Protein AF-A0AB73UZH6-F1 (afdb_monomer_lite)

Sequence (78 aa):
MSNIDKRATELLIENGVLVADTLKQTVSGYK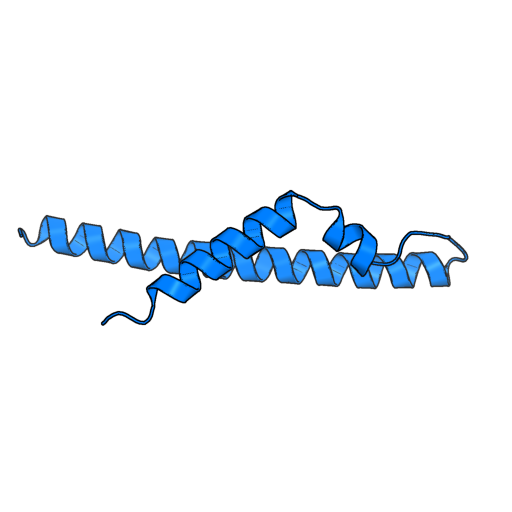SCLRTGHERILDLGGDCDSPEVMIAGNTDIQQAEKLLAAAAGKGEAS

Organism: Escherichia coli (NCBI:txid562)

Structure (mmCIF, N/CA/C/O backbone):
data_AF-A0AB73UZH6-F1
#
_entry.id   AF-A0AB73UZH6-F1
#
loop_
_atom_site.group_PDB
_atom_site.id
_atom_site.type_symbol
_atom_site.label_atom_id
_atom_site.label_alt_id
_atom_site.label_comp_id
_atom_site.label_asym_id
_atom_site.label_entity_id
_atom_site.label_seq_id
_atom_site.pdbx_PDB_ins_code
_atom_site.Cartn_x
_atom_site.Cartn_y
_atom_site.Cartn_z
_atom_site.occupancy
_atom_site.B_iso_or_equiv
_atom_site.auth_seq_id
_atom_site.auth_comp_id
_atom_site.auth_asym_id
_atom_site.auth_atom_id
_atom_site.pdbx_PDB_model_num
ATOM 1 N N . MET A 1 1 ? -24.199 -2.649 32.747 1.00 66.94 1 MET A N 1
ATOM 2 C CA . MET A 1 1 ? -22.759 -2.589 32.417 1.00 66.94 1 MET A CA 1
ATOM 3 C C . MET A 1 1 ? -22.073 -1.701 33.443 1.00 66.94 1 MET A C 1
ATOM 5 O O . MET A 1 1 ? -22.676 -0.689 33.792 1.00 66.94 1 MET A O 1
ATOM 9 N N . SER A 1 2 ? -20.895 -2.057 33.962 1.00 85.50 2 SER A N 1
ATOM 10 C CA . SER A 1 2 ? -20.167 -1.178 34.889 1.00 85.50 2 SER A CA 1
ATOM 11 C C . SER A 1 2 ? -19.517 -0.002 34.143 1.00 85.50 2 SER A C 1
ATOM 13 O O . SER A 1 2 ? -19.336 -0.046 32.925 1.00 85.50 2 SER A O 1
ATOM 15 N N . ASN A 1 3 ? -19.129 1.052 34.867 1.00 86.06 3 ASN A N 1
ATOM 16 C CA . ASN A 1 3 ? -18.396 2.182 34.279 1.00 86.06 3 ASN A CA 1
ATOM 17 C C . ASN A 1 3 ? -17.042 1.759 33.676 1.00 86.06 3 ASN A C 1
ATOM 19 O O . ASN A 1 3 ? -16.581 2.372 32.716 1.00 86.06 3 ASN A O 1
ATOM 23 N N . ILE A 1 4 ? -16.430 0.695 34.208 1.00 89.38 4 ILE A N 1
ATOM 24 C CA . ILE A 1 4 ? -15.168 0.137 33.708 1.00 89.38 4 ILE A CA 1
ATOM 25 C C . ILE A 1 4 ? -15.387 -0.526 32.343 1.00 89.38 4 ILE A C 1
ATOM 27 O O . ILE A 1 4 ? -14.638 -0.262 31.405 1.00 89.38 4 ILE A O 1
ATOM 31 N N . ASP A 1 5 ? -16.461 -1.306 32.200 1.00 90.50 5 ASP A N 1
ATOM 32 C CA . ASP A 1 5 ? -16.800 -1.984 30.941 1.00 90.50 5 ASP A CA 1
ATOM 33 C C . ASP A 1 5 ? -17.104 -0.980 29.818 1.00 90.50 5 ASP A C 1
ATOM 35 O O . ASP A 1 5 ? -16.710 -1.170 28.664 1.00 90.50 5 ASP A O 1
ATOM 39 N N . LYS A 1 6 ? -17.771 0.132 30.161 1.00 89.69 6 LYS A N 1
ATOM 40 C CA . LYS A 1 6 ? -18.051 1.217 29.213 1.00 89.69 6 LYS A CA 1
ATOM 41 C C . LYS A 1 6 ? -16.757 1.871 28.718 1.00 89.69 6 LYS A C 1
ATOM 43 O O . LYS A 1 6 ? -16.572 2.009 27.511 1.00 89.69 6 LYS A O 1
ATOM 48 N N . ARG A 1 7 ? -15.832 2.199 29.628 1.00 93.25 7 ARG A N 1
ATOM 49 C CA . ARG A 1 7 ? -14.552 2.830 29.271 1.00 93.25 7 ARG A CA 1
ATOM 50 C C . ARG A 1 7 ? -13.651 1.912 28.440 1.00 93.25 7 ARG A C 1
ATOM 52 O O . ARG A 1 7 ? -12.996 2.380 27.514 1.00 93.25 7 ARG A O 1
ATOM 59 N N . ALA A 1 8 ? -13.625 0.615 28.745 1.00 92.94 8 ALA A N 1
ATOM 60 C CA . ALA A 1 8 ? -12.882 -0.364 27.952 1.00 92.94 8 ALA A CA 1
ATOM 61 C C . ALA A 1 8 ? -13.417 -0.452 26.512 1.00 92.94 8 ALA A C 1
ATOM 63 O O . ALA A 1 8 ? -12.638 -0.521 25.564 1.00 92.94 8 ALA A O 1
ATOM 64 N N . THR A 1 9 ? -14.741 -0.387 26.348 1.00 91.94 9 THR A N 1
ATOM 65 C CA . THR A 1 9 ? -15.388 -0.399 25.028 1.00 91.94 9 THR A CA 1
ATOM 66 C C . THR A 1 9 ? -15.014 0.836 24.203 1.00 91.94 9 THR A C 1
ATOM 68 O O . THR A 1 9 ? -14.657 0.698 23.037 1.00 91.94 9 THR A O 1
ATOM 71 N N . GLU A 1 10 ? -15.022 2.030 24.805 1.00 92.44 10 GLU A N 1
ATOM 72 C CA . GLU A 1 10 ? -14.602 3.279 24.142 1.00 92.44 10 GLU A CA 1
ATOM 73 C C . GLU A 1 10 ? -13.148 3.207 23.650 1.00 92.44 10 GLU A C 1
ATOM 75 O O . GLU A 1 1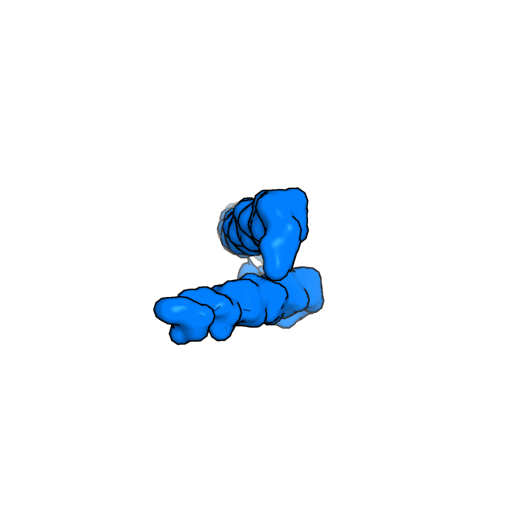0 ? -12.879 3.496 22.487 1.00 92.44 10 GLU A O 1
ATOM 80 N N . LEU A 1 11 ? -12.223 2.736 24.494 1.00 93.00 11 LEU A N 1
ATOM 81 C CA . LEU A 1 11 ? -10.810 2.587 24.124 1.00 93.00 11 LEU A CA 1
ATOM 82 C C . LEU A 1 11 ? -10.601 1.581 22.985 1.00 93.00 11 LEU A C 1
ATOM 84 O O . LEU A 1 11 ? -9.729 1.772 22.138 1.00 93.00 11 LEU A O 1
ATOM 88 N N . LEU A 1 12 ? -11.379 0.498 22.951 1.00 90.62 12 LEU A N 1
ATOM 89 C CA . LEU A 1 12 ? -11.326 -0.471 21.855 1.00 90.62 12 LEU A CA 1
ATOM 90 C C . LEU A 1 12 ? -11.815 0.141 20.536 1.00 90.62 12 LEU A C 1
ATOM 92 O O . LEU A 1 12 ? -11.224 -0.131 19.492 1.00 90.62 12 LEU A O 1
ATOM 96 N N . ILE A 1 13 ? -12.851 0.984 20.580 1.00 89.75 13 ILE A N 1
ATOM 97 C CA . ILE A 1 13 ? -13.362 1.699 19.404 1.00 89.75 13 ILE A CA 1
ATOM 98 C C . ILE A 1 13 ? -12.331 2.719 18.910 1.00 89.75 13 ILE A C 1
ATOM 100 O O . ILE A 1 13 ? -11.981 2.693 17.732 1.00 89.75 13 ILE A O 1
ATOM 104 N N . GLU A 1 14 ? -11.803 3.568 19.797 1.00 91.44 14 GLU A N 1
ATOM 105 C CA . GLU A 1 14 ? -10.793 4.585 19.462 1.00 91.44 14 GLU A CA 1
ATOM 106 C C . GLU A 1 14 ? -9.552 3.953 18.816 1.00 91.44 14 GLU A C 1
ATOM 108 O O . GLU A 1 14 ? -9.111 4.380 17.747 1.00 91.44 14 GLU A O 1
ATOM 113 N N . ASN A 1 15 ? -9.031 2.876 19.412 1.00 91.50 15 ASN A N 1
ATOM 114 C CA . ASN A 1 15 ? -7.899 2.146 18.847 1.00 91.50 15 ASN A CA 1
ATOM 115 C C . ASN A 1 15 ? -8.251 1.473 17.513 1.00 91.50 15 ASN A C 1
ATOM 117 O O . ASN A 1 15 ? -7.421 1.444 16.607 1.00 91.50 15 ASN A O 1
ATOM 121 N N . GLY A 1 16 ? -9.473 0.954 17.365 1.00 90.94 16 GLY A N 1
ATOM 122 C CA . GLY A 1 16 ? -9.947 0.375 16.108 1.00 90.94 16 GLY A CA 1
ATOM 123 C C . GLY A 1 16 ? -9.961 1.389 14.961 1.00 90.94 16 GLY A C 1
ATOM 124 O O . GLY A 1 16 ? -9.492 1.076 13.866 1.00 90.94 16 GLY A O 1
ATOM 125 N N . VAL A 1 17 ? -10.433 2.612 15.225 1.00 91.50 17 VAL A N 1
ATOM 126 C CA . VAL A 1 17 ? -10.424 3.720 14.255 1.00 91.50 17 VAL A CA 1
ATOM 127 C C . VAL A 1 17 ? -8.992 4.114 13.899 1.00 91.50 17 VAL A C 1
ATOM 129 O O . VAL A 1 17 ? -8.649 4.155 12.719 1.00 91.50 17 VAL A O 1
ATOM 132 N N . LEU A 1 18 ? -8.126 4.308 14.900 1.00 93.50 18 LEU A N 1
ATOM 133 C CA . LEU A 1 18 ? -6.723 4.668 14.680 1.00 93.50 18 LEU A CA 1
ATOM 134 C C . LEU A 1 18 ? -5.989 3.638 13.808 1.00 93.50 18 LEU A C 1
ATOM 136 O O . LEU A 1 18 ? -5.246 4.003 12.894 1.00 93.50 18 LEU A O 1
ATOM 140 N N . VAL A 1 19 ? -6.195 2.347 14.077 1.00 94.38 19 VAL A N 1
ATOM 141 C CA . VAL A 1 19 ? -5.579 1.260 13.305 1.00 94.38 19 VAL A CA 1
ATOM 142 C C . VAL A 1 19 ? -6.102 1.245 11.869 1.00 94.38 19 VAL A C 1
ATOM 144 O O . VAL A 1 19 ? -5.306 1.103 10.941 1.00 94.38 19 VAL A O 1
ATOM 147 N N . ALA A 1 20 ? -7.409 1.432 11.663 1.00 94.31 20 ALA A N 1
ATOM 148 C CA . ALA A 1 20 ? -7.994 1.495 10.325 1.00 94.31 20 ALA A CA 1
ATOM 149 C C . ALA A 1 20 ? -7.453 2.689 9.518 1.00 94.31 20 ALA A C 1
ATOM 151 O O . ALA A 1 20 ? -7.050 2.520 8.366 1.00 94.31 20 ALA A O 1
ATOM 152 N N . ASP A 1 21 ? -7.361 3.873 10.123 1.00 95.56 21 ASP A N 1
ATOM 153 C CA . ASP A 1 21 ? -6.817 5.064 9.463 1.00 95.56 21 ASP A CA 1
ATOM 154 C C . ASP A 1 21 ? -5.333 4.902 9.123 1.00 95.56 21 ASP A C 1
ATOM 156 O O . ASP A 1 21 ? -4.907 5.203 8.003 1.00 95.56 21 ASP A O 1
ATOM 160 N N . THR A 1 22 ? -4.552 4.346 10.051 1.00 96.69 22 THR A N 1
ATOM 161 C CA . THR A 1 22 ? -3.129 4.052 9.831 1.00 96.69 22 THR A CA 1
ATOM 162 C C . THR A 1 22 ? -2.941 3.055 8.686 1.00 96.69 22 THR A C 1
ATOM 164 O O . THR A 1 22 ? -2.095 3.251 7.807 1.00 96.69 22 THR A O 1
ATOM 167 N N . LEU A 1 23 ? -3.763 2.000 8.643 1.00 96.94 23 LEU A N 1
ATOM 168 C CA . LEU A 1 23 ? -3.737 1.010 7.569 1.00 96.94 23 LEU A CA 1
ATOM 169 C C . LEU A 1 23 ? -4.103 1.642 6.219 1.00 96.94 23 LEU A C 1
ATOM 171 O O . LEU A 1 23 ? -3.413 1.411 5.226 1.00 96.94 23 LEU A O 1
ATOM 175 N N . LYS A 1 24 ? -5.130 2.498 6.181 1.00 97.38 24 LYS A N 1
ATOM 176 C CA . LYS A 1 24 ? -5.539 3.233 4.975 1.00 97.38 24 LYS A CA 1
ATOM 177 C C . LYS A 1 24 ? -4.415 4.121 4.442 1.00 97.38 24 LYS A C 1
ATOM 179 O O . LYS A 1 24 ? -4.136 4.098 3.242 1.00 97.38 24 LYS A O 1
ATOM 184 N N . GLN A 1 25 ? -3.752 4.873 5.320 1.00 97.69 25 GLN A N 1
ATOM 185 C CA . GLN A 1 25 ? -2.611 5.713 4.946 1.00 97.69 25 GLN A CA 1
ATOM 186 C C . GLN A 1 25 ? -1.443 4.877 4.420 1.00 97.69 25 GLN A C 1
ATOM 188 O O . GLN A 1 25 ? -0.861 5.223 3.395 1.00 97.69 25 GLN A O 1
ATOM 193 N N . THR A 1 26 ? -1.151 3.746 5.063 1.00 97.50 26 THR A N 1
ATOM 194 C CA . THR A 1 26 ? -0.077 2.832 4.648 1.00 97.50 26 THR A CA 1
ATOM 195 C C . THR A 1 26 ? -0.336 2.258 3.255 1.00 97.50 26 THR A C 1
ATOM 197 O O . THR A 1 26 ? 0.536 2.327 2.389 1.00 97.50 26 THR A O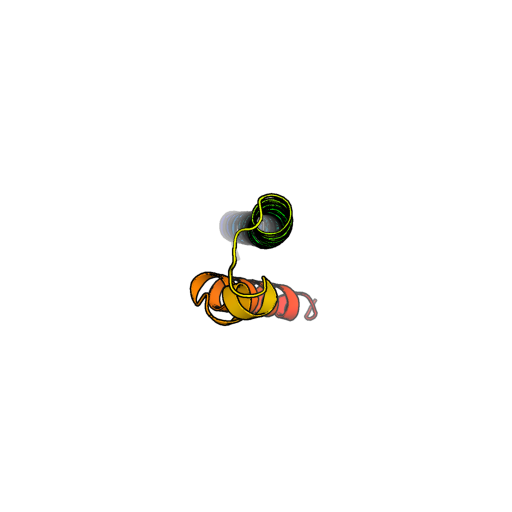 1
ATOM 200 N N . VAL A 1 27 ? -1.552 1.760 2.995 1.00 97.19 27 VAL A N 1
ATOM 201 C CA . VAL A 1 27 ? -1.950 1.242 1.673 1.00 97.19 27 VAL A CA 1
ATOM 202 C C . VAL A 1 27 ? -1.870 2.337 0.608 1.00 97.19 27 VAL A C 1
ATOM 204 O O . VAL A 1 27 ? -1.346 2.107 -0.483 1.00 97.19 27 VAL A O 1
ATOM 207 N N . SER A 1 28 ? -2.351 3.544 0.918 1.00 97.31 28 SER A N 1
ATOM 208 C CA . SER A 1 28 ? -2.266 4.683 0.000 1.00 97.31 28 SER A CA 1
ATOM 209 C C . SER A 1 28 ? -0.814 5.063 -0.305 1.00 97.31 28 SER A C 1
ATOM 211 O O . SER A 1 28 ? -0.465 5.276 -1.467 1.00 97.31 28 SER A O 1
ATOM 213 N N . GLY A 1 29 ? 0.038 5.116 0.722 1.00 97.62 29 GLY A N 1
ATOM 214 C CA . GLY A 1 29 ? 1.461 5.419 0.594 1.00 97.62 29 GLY A CA 1
ATOM 215 C C . GLY A 1 29 ? 2.185 4.394 -0.272 1.00 97.62 29 GLY A C 1
ATOM 216 O O . GLY A 1 29 ? 2.856 4.773 -1.226 1.00 97.62 29 GLY A O 1
ATOM 217 N N . TYR A 1 30 ? 1.966 3.101 -0.019 1.00 96.19 30 TYR A N 1
ATOM 218 C CA . TYR A 1 30 ? 2.521 2.021 -0.836 1.00 96.19 30 TYR A CA 1
ATOM 219 C C . TYR A 1 30 ? 2.155 2.177 -2.319 1.00 96.19 30 TYR A C 1
ATOM 221 O O . TYR A 1 30 ? 3.033 2.176 -3.182 1.00 96.19 30 TYR A O 1
ATOM 229 N N . LYS A 1 31 ? 0.863 2.367 -2.624 1.00 97.38 31 LYS A N 1
ATOM 230 C CA . LYS A 1 31 ? 0.386 2.512 -4.009 1.00 97.38 31 LYS A CA 1
ATOM 231 C C . LYS A 1 31 ? 0.963 3.748 -4.698 1.00 97.38 31 LYS A C 1
ATOM 233 O O . LYS A 1 31 ? 1.188 3.716 -5.904 1.00 97.38 31 LYS A O 1
ATOM 238 N N . SER A 1 32 ? 1.168 4.834 -3.955 1.00 98.06 32 SER A N 1
ATOM 239 C CA . SER A 1 32 ? 1.815 6.044 -4.467 1.00 98.06 32 SER A CA 1
ATOM 240 C C . SER A 1 32 ? 3.280 5.776 -4.817 1.00 98.06 32 SER A C 1
ATOM 242 O O . SER A 1 32 ? 3.686 5.975 -5.960 1.00 98.06 32 SER A O 1
ATOM 244 N N . CYS A 1 33 ? 4.044 5.216 -3.871 1.00 97.44 33 CYS A N 1
ATOM 245 C CA . CYS A 1 33 ? 5.452 4.871 -4.070 1.00 97.44 33 CYS A CA 1
ATOM 246 C C . CYS A 1 33 ? 5.657 3.931 -5.260 1.00 97.44 33 CYS A C 1
ATOM 248 O O . CYS A 1 33 ? 6.607 4.101 -6.018 1.00 97.44 33 CYS A O 1
ATOM 250 N N . LEU A 1 34 ? 4.757 2.963 -5.443 1.00 97.31 34 LEU A N 1
ATOM 251 C CA . LEU A 1 34 ? 4.823 2.032 -6.561 1.00 97.31 34 LEU A CA 1
ATOM 252 C C . LEU A 1 34 ? 4.692 2.741 -7.914 1.00 97.31 34 LEU A C 1
ATOM 254 O O . LEU A 1 34 ? 5.471 2.468 -8.822 1.00 97.31 34 LEU A O 1
ATOM 258 N N . ARG A 1 35 ? 3.746 3.681 -8.038 1.00 98.06 35 ARG A N 1
ATOM 259 C CA . ARG A 1 35 ? 3.546 4.456 -9.273 1.00 98.06 35 ARG A CA 1
ATOM 260 C C . ARG A 1 35 ? 4.747 5.340 -9.586 1.00 98.06 35 ARG A C 1
ATOM 262 O O . ARG A 1 35 ? 5.239 5.302 -10.707 1.00 98.06 35 ARG A O 1
ATOM 269 N N . THR A 1 36 ? 5.278 6.042 -8.585 1.00 98.25 36 THR A N 1
ATOM 270 C CA . THR A 1 36 ? 6.504 6.841 -8.745 1.00 98.25 36 THR A CA 1
ATOM 271 C C . THR A 1 36 ? 7.705 5.973 -9.130 1.00 98.25 36 THR A C 1
ATOM 273 O O . THR A 1 36 ? 8.505 6.356 -9.980 1.00 98.25 36 THR A O 1
ATOM 276 N N . GLY A 1 37 ? 7.839 4.790 -8.524 1.00 97.81 37 GLY A N 1
ATOM 277 C CA . GLY A 1 37 ? 8.889 3.832 -8.868 1.00 97.81 37 GLY A CA 1
ATOM 278 C C . GLY A 1 37 ? 8.780 3.343 -10.313 1.00 97.81 37 GLY A C 1
ATOM 279 O O . GLY A 1 37 ? 9.780 3.332 -11.023 1.00 97.81 37 GLY A O 1
ATOM 280 N N . HIS A 1 38 ? 7.571 3.001 -10.760 1.00 98.50 38 HIS A N 1
ATOM 281 C CA . HIS A 1 38 ? 7.293 2.605 -12.141 1.00 98.50 38 HIS A CA 1
ATOM 282 C C . HIS A 1 38 ? 7.660 3.711 -13.140 1.00 98.50 38 HIS A C 1
ATOM 284 O O . HIS A 1 38 ? 8.433 3.457 -14.060 1.00 98.50 38 HIS A O 1
ATOM 290 N N . GLU A 1 39 ? 7.191 4.946 -12.929 1.00 98.25 39 GLU A N 1
ATOM 291 C CA . GLU A 1 39 ? 7.550 6.098 -13.776 1.00 98.25 39 GLU A CA 1
ATOM 292 C C . GLU A 1 39 ? 9.071 6.261 -13.876 1.00 98.25 39 GLU A C 1
ATOM 294 O O . GLU A 1 39 ? 9.626 6.371 -14.968 1.00 98.25 39 GLU A O 1
ATOM 299 N N . ARG A 1 40 ? 9.771 6.169 -12.738 1.00 98.44 40 ARG A N 1
ATOM 300 C CA . ARG A 1 40 ? 11.229 6.293 -12.702 1.00 98.44 40 ARG A CA 1
ATOM 301 C C . ARG A 1 40 ? 11.949 5.174 -13.457 1.00 98.44 40 ARG A C 1
ATOM 303 O O . ARG A 1 40 ? 12.996 5.435 -14.046 1.00 98.44 40 ARG A O 1
ATOM 310 N N . ILE A 1 41 ? 11.442 3.943 -13.403 1.00 98.44 41 ILE A N 1
ATOM 311 C CA . ILE A 1 41 ? 12.015 2.808 -14.140 1.00 98.44 41 ILE A CA 1
ATOM 312 C C . ILE A 1 41 ? 11.885 3.047 -15.646 1.00 98.44 41 ILE A C 1
ATOM 314 O O . ILE A 1 41 ? 12.883 2.913 -16.357 1.00 98.44 41 ILE A O 1
ATOM 318 N N . LEU A 1 42 ? 10.704 3.468 -16.111 1.00 98.25 42 LEU A N 1
ATOM 319 C CA . LEU A 1 42 ? 10.468 3.769 -17.524 1.00 98.25 42 LEU A CA 1
ATOM 320 C C . LEU A 1 42 ? 11.351 4.923 -18.023 1.00 98.25 42 LEU A C 1
ATOM 322 O O . LEU A 1 42 ? 11.973 4.804 -19.078 1.00 98.25 42 LEU A O 1
ATOM 326 N N . A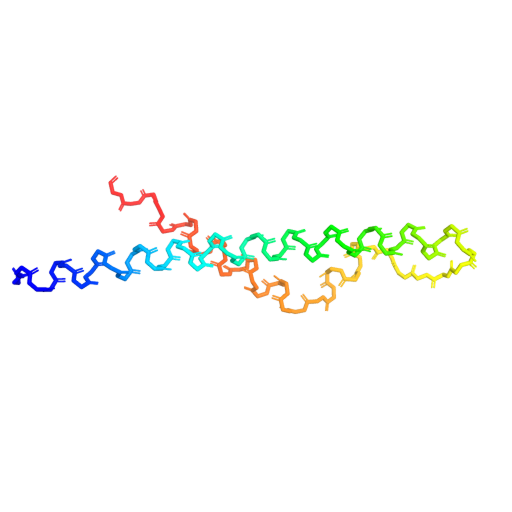SP A 1 43 ? 11.488 5.998 -17.240 1.00 98.44 43 ASP A N 1
ATOM 327 C CA . ASP A 1 43 ? 12.351 7.144 -17.572 1.00 98.44 43 ASP A CA 1
ATOM 328 C C . ASP A 1 43 ? 13.828 6.758 -17.753 1.00 98.44 43 ASP A C 1
ATOM 330 O O . ASP A 1 43 ? 14.568 7.403 -18.497 1.00 98.44 43 ASP A O 1
ATOM 334 N N . LEU A 1 44 ? 14.280 5.712 -17.056 1.00 98.44 44 LEU A N 1
ATOM 335 C CA . LEU A 1 44 ? 15.645 5.191 -17.144 1.00 98.44 44 LEU A CA 1
ATOM 336 C C . LEU A 1 44 ? 15.816 4.141 -18.257 1.00 98.44 44 LEU A C 1
ATOM 338 O O . LEU A 1 44 ? 16.900 3.570 -18.386 1.00 98.44 44 LEU A O 1
ATOM 342 N N . GLY A 1 45 ? 14.777 3.893 -19.060 1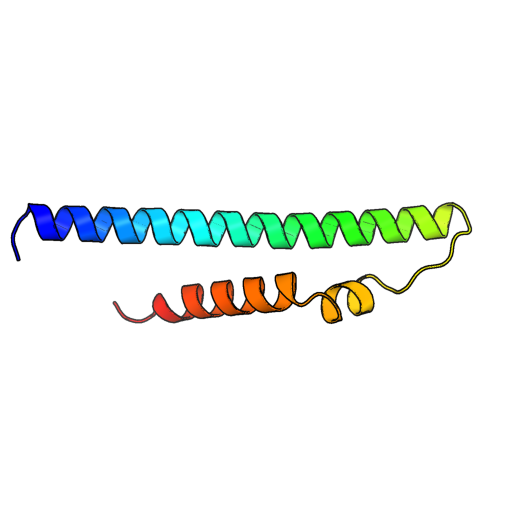.00 98.31 45 GLY A N 1
ATOM 343 C CA . GLY A 1 45 ? 14.775 2.895 -20.131 1.00 98.31 45 GLY A CA 1
ATOM 344 C C . GLY A 1 45 ? 14.637 1.453 -19.636 1.00 98.31 45 GLY A C 1
ATOM 345 O O . GLY A 1 45 ? 14.973 0.526 -20.372 1.00 98.31 45 GLY A O 1
ATOM 346 N N . GLY A 1 46 ? 14.198 1.262 -18.390 1.00 98.25 46 GLY A N 1
ATOM 347 C CA . GLY A 1 46 ? 13.840 -0.046 -17.856 1.00 98.25 46 GLY A CA 1
ATOM 348 C C . GLY A 1 46 ? 12.441 -0.482 -18.290 1.00 98.25 46 GLY A C 1
ATOM 349 O O . GLY A 1 46 ? 11.666 0.305 -18.829 1.00 98.25 46 GLY A O 1
ATOM 350 N N . ASP A 1 47 ? 12.126 -1.744 -18.014 1.00 97.44 47 ASP A N 1
ATOM 351 C CA . ASP A 1 47 ? 10.824 -2.351 -18.283 1.00 97.44 47 ASP A CA 1
ATOM 352 C C . ASP A 1 47 ? 10.303 -3.032 -17.014 1.00 97.44 47 ASP A C 1
ATOM 354 O O . ASP A 1 47 ? 11.070 -3.653 -16.267 1.00 97.44 47 ASP A O 1
ATOM 358 N N . CYS A 1 48 ? 9.012 -2.872 -16.744 1.00 96.31 48 CYS A N 1
ATOM 359 C CA . CYS A 1 48 ? 8.324 -3.479 -15.615 1.00 96.31 48 CYS A CA 1
ATOM 360 C C . CYS A 1 48 ? 6.810 -3.530 -15.855 1.00 96.31 48 CYS A C 1
ATOM 362 O O . CYS A 1 48 ? 6.262 -2.785 -16.666 1.00 96.31 48 CYS A O 1
ATOM 364 N N . ASP A 1 49 ? 6.129 -4.410 -15.117 1.00 97.50 49 ASP A N 1
ATOM 365 C CA . ASP A 1 49 ? 4.669 -4.479 -15.131 1.00 97.50 49 ASP A CA 1
ATOM 366 C C . ASP A 1 49 ? 4.041 -3.151 -14.685 1.00 97.50 49 ASP A C 1
ATOM 368 O O . ASP A 1 49 ? 4.594 -2.423 -13.853 1.00 97.50 49 ASP A O 1
ATOM 372 N N . SER A 1 50 ? 2.835 -2.862 -15.183 1.00 97.12 50 SER A N 1
ATOM 373 C CA . SER A 1 50 ? 2.120 -1.662 -14.758 1.00 97.12 50 SER A CA 1
ATOM 374 C C . SER A 1 50 ? 1.784 -1.715 -13.260 1.00 97.12 50 SER A C 1
ATOM 376 O O . SER A 1 50 ? 1.536 -2.799 -12.708 1.00 97.12 50 SER A O 1
ATOM 378 N N . PRO A 1 51 ? 1.688 -0.557 -12.579 1.00 97.50 51 PRO A N 1
ATOM 379 C CA . PRO A 1 51 ? 1.357 -0.510 -11.160 1.00 97.50 51 PRO A CA 1
ATOM 380 C C . PRO A 1 51 ? 0.049 -1.238 -10.838 1.00 97.50 51 PRO A C 1
ATOM 382 O O . PRO A 1 51 ? -0.066 -1.861 -9.788 1.00 97.50 51 PRO A O 1
ATOM 385 N N . GLU A 1 52 ? -0.934 -1.203 -11.737 1.00 95.88 52 GLU A N 1
ATOM 386 C CA . GLU A 1 52 ? -2.227 -1.870 -11.578 1.00 95.88 52 GLU A CA 1
ATOM 387 C C . GLU A 1 52 ? -2.087 -3.395 -11.529 1.00 95.88 52 GLU A C 1
ATOM 389 O O . GLU A 1 52 ? -2.728 -4.029 -10.691 1.00 95.88 52 GLU A O 1
ATOM 394 N N . VAL A 1 53 ? -1.227 -3.980 -12.370 1.00 96.81 53 VAL A N 1
ATOM 395 C CA . VAL A 1 53 ? -0.948 -5.425 -12.367 1.00 96.81 53 VAL A CA 1
ATOM 396 C C . VAL A 1 53 ? -0.224 -5.817 -11.082 1.00 96.81 53 VAL A C 1
ATOM 398 O O . VAL A 1 53 ? -0.637 -6.753 -10.396 1.00 96.81 53 VAL A O 1
ATOM 401 N N . MET A 1 54 ? 0.803 -5.053 -10.706 1.00 95.38 54 MET A N 1
ATOM 402 C CA . MET A 1 54 ? 1.571 -5.285 -9.481 1.00 95.38 54 MET A CA 1
ATOM 403 C C . MET A 1 54 ? 0.696 -5.172 -8.219 1.00 95.38 54 MET A C 1
ATOM 405 O O . MET A 1 54 ? 0.807 -5.994 -7.311 1.00 95.38 54 MET A O 1
ATOM 409 N N . ILE A 1 55 ? -0.207 -4.183 -8.165 1.00 96.31 55 ILE A N 1
ATOM 410 C CA . ILE A 1 55 ? -1.173 -4.008 -7.067 1.00 96.31 55 ILE A CA 1
ATOM 411 C C . ILE A 1 55 ? -2.170 -5.165 -7.042 1.00 96.31 55 ILE A C 1
ATOM 413 O O . ILE A 1 55 ? -2.424 -5.721 -5.975 1.00 96.31 55 ILE A O 1
ATOM 417 N N . ALA A 1 56 ? -2.729 -5.540 -8.196 1.00 94.56 56 ALA A N 1
ATOM 418 C CA . ALA A 1 56 ? -3.695 -6.629 -8.284 1.00 94.56 56 ALA A CA 1
ATOM 419 C C . ALA A 1 56 ? -3.086 -7.978 -7.873 1.00 94.56 56 ALA A C 1
ATOM 421 O O . ALA A 1 56 ? -3.789 -8.796 -7.287 1.00 94.56 56 ALA A O 1
ATOM 422 N N . GLY A 1 57 ? -1.794 -8.201 -8.125 1.00 94.69 57 GLY A N 1
ATOM 423 C CA . GLY A 1 57 ? -1.072 -9.403 -7.702 1.00 94.69 57 GLY A CA 1
ATOM 424 C C . GLY A 1 57 ? -0.672 -9.435 -6.221 1.00 94.69 57 GLY A C 1
ATOM 425 O O . GLY A 1 57 ? -0.214 -10.472 -5.744 1.00 94.69 57 GLY A O 1
ATOM 426 N N . ASN A 1 58 ? -0.832 -8.336 -5.477 1.00 95.50 58 ASN A N 1
ATOM 427 C CA . ASN A 1 58 ? -0.385 -8.239 -4.090 1.00 95.50 58 ASN A CA 1
ATOM 428 C C . ASN A 1 58 ? -1.499 -8.638 -3.102 1.00 95.50 58 ASN A C 1
ATOM 430 O O . ASN A 1 58 ? -2.422 -7.868 -2.823 1.00 95.50 58 ASN A O 1
ATOM 434 N N . THR A 1 59 ? -1.382 -9.837 -2.525 1.00 96.81 59 THR A N 1
ATOM 435 C CA . THR A 1 59 ? -2.354 -10.388 -1.565 1.00 96.81 59 THR A CA 1
ATOM 436 C C . THR A 1 59 ? -2.464 -9.581 -0.274 1.00 96.81 59 THR A C 1
ATOM 438 O O . THR A 1 59 ? -3.549 -9.509 0.303 1.00 96.81 59 THR A O 1
ATOM 441 N N . ASP A 1 60 ? -1.382 -8.935 0.168 1.00 95.81 60 ASP A N 1
ATOM 442 C CA . ASP A 1 60 ? -1.382 -8.139 1.399 1.00 95.81 60 ASP A CA 1
ATOM 443 C C . ASP A 1 60 ? -2.233 -6.878 1.229 1.00 95.81 60 ASP A C 1
ATOM 445 O O . ASP A 1 60 ? -3.016 -6.525 2.114 1.00 95.81 60 ASP A O 1
ATOM 449 N N . ILE A 1 61 ? -2.151 -6.229 0.061 1.00 95.69 61 ILE A N 1
ATOM 450 C CA . ILE A 1 61 ? -3.010 -5.082 -0.271 1.00 95.69 61 ILE A CA 1
ATOM 451 C C . ILE A 1 61 ? -4.466 -5.519 -0.345 1.00 95.69 61 ILE A C 1
ATOM 453 O O . ILE A 1 61 ? -5.318 -4.870 0.258 1.00 95.69 61 ILE A O 1
ATOM 457 N N . GLN A 1 62 ? -4.757 -6.626 -1.034 1.00 95.44 62 GLN A N 1
ATOM 458 C CA . GLN A 1 62 ? -6.122 -7.147 -1.131 1.00 95.44 62 GLN A CA 1
ATOM 459 C C . GLN A 1 62 ? -6.715 -7.421 0.259 1.00 95.44 62 GLN A C 1
ATOM 461 O O . GLN A 1 62 ? -7.865 -7.075 0.544 1.00 95.44 62 GLN A O 1
ATOM 466 N N . GLN A 1 63 ? -5.926 -8.020 1.154 1.00 96.56 63 GLN A N 1
ATOM 467 C CA . GLN A 1 63 ? -6.348 -8.282 2.523 1.00 96.56 63 GLN A CA 1
ATOM 468 C C . GLN A 1 63 ? -6.552 -6.985 3.314 1.00 96.56 63 GLN A C 1
ATOM 470 O O . GLN A 1 63 ? -7.565 -6.850 4.006 1.00 96.56 63 GLN A O 1
ATOM 475 N N . ALA A 1 64 ? -5.638 -6.021 3.196 1.00 95.62 64 ALA A N 1
ATOM 476 C CA . ALA A 1 64 ? -5.762 -4.724 3.849 1.00 95.62 64 ALA A CA 1
ATOM 477 C C . ALA A 1 64 ? -7.024 -3.974 3.392 1.00 95.62 64 ALA A C 1
ATOM 479 O O . ALA A 1 64 ? -7.787 -3.485 4.223 1.00 95.62 64 ALA A O 1
ATOM 480 N N . GLU A 1 65 ? -7.308 -3.944 2.091 1.00 94.94 65 GLU A N 1
ATOM 481 C CA . GLU A 1 65 ? -8.510 -3.314 1.537 1.00 94.94 65 GLU A CA 1
ATOM 482 C C . GLU A 1 65 ? -9.796 -3.988 2.009 1.00 94.94 65 GLU A C 1
ATOM 484 O O . GLU A 1 65 ? -10.760 -3.304 2.354 1.00 94.94 65 GLU A O 1
ATOM 489 N N . LYS A 1 66 ? -9.803 -5.322 2.108 1.00 95.00 66 LYS A N 1
ATOM 490 C CA . LYS A 1 66 ? -10.935 -6.068 2.668 1.00 95.00 66 LYS A CA 1
ATOM 491 C C . LYS A 1 66 ? -11.196 -5.697 4.130 1.00 95.00 66 LYS A C 1
ATOM 493 O O . LYS A 1 66 ? -12.352 -5.536 4.521 1.00 95.00 66 LYS A O 1
ATOM 498 N N . LEU A 1 67 ? -10.143 -5.553 4.937 1.00 93.62 67 LEU A N 1
ATOM 499 C CA . LEU A 1 67 ? -10.259 -5.131 6.337 1.00 93.62 67 LEU A CA 1
ATOM 500 C C . LEU A 1 67 ? -10.770 -3.690 6.452 1.00 93.62 67 LEU A C 1
ATOM 502 O O . LEU A 1 67 ? -11.651 -3.423 7.268 1.00 93.62 67 LEU A O 1
ATOM 506 N N . LEU A 1 68 ? -10.279 -2.784 5.604 1.00 94.19 68 LEU A N 1
ATOM 507 C CA . LEU A 1 68 ? -10.741 -1.395 5.547 1.00 94.19 68 LEU A CA 1
ATOM 508 C C . LEU A 1 68 ? -12.216 -1.296 5.135 1.00 94.19 68 LEU A C 1
ATOM 510 O O . LEU A 1 68 ? -12.977 -0.556 5.757 1.00 94.19 68 LEU A O 1
ATOM 514 N N . ALA A 1 69 ? -12.649 -2.079 4.144 1.00 92.88 69 ALA A N 1
ATOM 515 C CA . ALA A 1 69 ? -14.051 -2.148 3.736 1.00 92.88 69 ALA A CA 1
ATOM 516 C C . ALA A 1 69 ? -14.949 -2.678 4.868 1.00 92.88 69 ALA A C 1
ATOM 518 O O . ALA A 1 69 ? -16.014 -2.123 5.137 1.00 92.88 69 ALA A O 1
ATOM 519 N N . ALA A 1 70 ? -14.495 -3.714 5.581 1.00 89.69 70 ALA A N 1
ATOM 520 C CA . ALA A 1 70 ? -15.210 -4.254 6.735 1.00 89.69 70 ALA A CA 1
ATOM 521 C C . ALA A 1 70 ? -15.280 -3.267 7.914 1.00 89.69 70 ALA A C 1
ATOM 523 O O . ALA A 1 70 ? -16.257 -3.287 8.662 1.00 89.69 70 ALA A O 1
ATOM 524 N N . ALA A 1 71 ? -14.268 -2.412 8.091 1.00 85.56 71 ALA A N 1
ATOM 525 C CA . ALA A 1 71 ? -14.278 -1.350 9.094 1.00 85.56 71 ALA A CA 1
ATOM 526 C C . ALA A 1 71 ? -15.264 -0.225 8.727 1.00 85.56 71 ALA A C 1
ATOM 528 O O . ALA A 1 71 ? -16.003 0.235 9.594 1.00 85.56 71 ALA A O 1
ATOM 529 N N . ALA A 1 72 ? -15.341 0.158 7.448 1.00 79.81 72 ALA A N 1
ATOM 530 C CA . ALA A 1 72 ? -16.274 1.179 6.965 1.00 79.81 72 ALA A CA 1
ATOM 531 C C . ALA A 1 72 ? -17.748 0.738 7.069 1.00 79.81 72 ALA A C 1
ATOM 533 O O . ALA A 1 72 ? -18.591 1.508 7.520 1.00 79.81 72 ALA A O 1
ATOM 534 N N . GLY A 1 73 ? -18.057 -0.521 6.735 1.00 72.75 73 GLY A N 1
ATOM 535 C CA . GLY A 1 73 ? -19.425 -1.061 6.795 1.00 72.75 73 GLY A CA 1
ATOM 536 C C . GLY A 1 73 ? -19.998 -1.239 8.209 1.00 72.75 73 GLY A C 1
ATOM 537 O O . GLY A 1 73 ? -21.182 -1.521 8.360 1.00 72.75 73 GLY A O 1
ATOM 538 N N . LYS A 1 74 ? -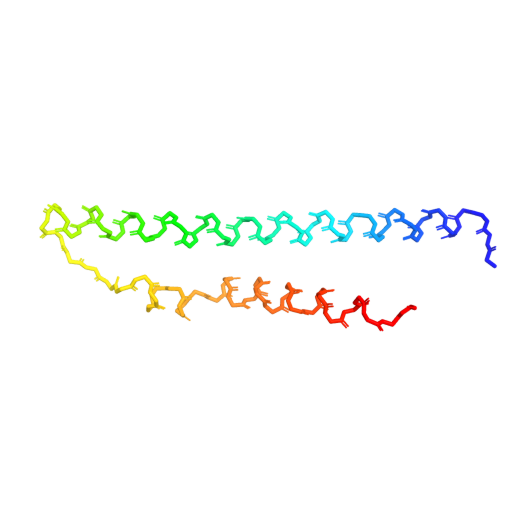19.184 -1.076 9.259 1.00 60.34 74 LYS A N 1
ATOM 539 C CA . LYS A 1 74 ? -19.636 -1.122 10.661 1.00 60.34 74 LYS A CA 1
ATOM 540 C C . LYS A 1 74 ? -20.066 0.245 11.211 1.00 60.34 74 LYS A C 1
ATOM 542 O O . LYS A 1 74 ? -20.522 0.302 12.348 1.00 60.34 74 LYS A O 1
ATOM 547 N N . GLY A 1 75 ? -19.931 1.322 10.431 1.00 53.22 75 GLY A N 1
ATOM 548 C CA . GLY A 1 75 ? -20.240 2.695 10.847 1.00 53.22 75 GLY A CA 1
ATOM 549 C C . GLY A 1 75 ? -21.687 3.164 10.627 1.00 53.22 75 GLY A C 1
ATOM 550 O O . GLY A 1 75 ? -22.014 4.258 11.066 1.00 53.22 75 GLY A O 1
ATOM 551 N N . GLU A 1 76 ? -22.555 2.378 9.976 1.00 41.91 76 GLU A N 1
ATOM 552 C CA . GLU A 1 76 ? -23.923 2.807 9.600 1.00 41.91 76 GLU A CA 1
ATOM 553 C C . GLU A 1 76 ? -25.043 2.328 10.546 1.00 41.91 76 GLU A C 1
ATOM 555 O O . GLU A 1 76 ? -26.218 2.576 10.291 1.00 41.91 76 GLU A O 1
ATOM 560 N N . ALA A 1 77 ? -24.714 1.665 11.656 1.00 38.06 77 ALA A N 1
ATOM 561 C CA . ALA A 1 77 ? -25.697 1.256 12.660 1.00 38.06 77 ALA A CA 1
ATOM 562 C C . ALA A 1 77 ? -25.451 1.984 13.987 1.00 38.06 77 ALA A C 1
ATOM 564 O O . ALA A 1 77 ? -24.892 1.414 14.925 1.00 38.06 77 ALA A O 1
ATOM 565 N N . SER A 1 78 ? -25.840 3.256 14.067 1.00 37.72 78 SER A N 1
ATOM 566 C CA . SER A 1 78 ? -26.079 3.983 15.325 1.00 37.72 78 SER A CA 1
ATOM 567 C C . SER A 1 78 ? -27.045 5.135 15.096 1.00 37.72 78 SER A C 1
ATOM 569 O O . SER A 1 78 ? -26.807 5.910 14.146 1.00 37.72 78 SER A O 1
#

pLDDT: mean 91.02, std 13.06, range [37.72, 98.5]

Foldseek 3Di:
DDPVVVVVVVVVVVVLVVVLVVLVVVLVVVLVVLQVVQVVCVVVVHDDDHSVVVCVPDPVSVVSVVSNVVSVVVPPDD

Secondary structure (DSSP, 8-state):
--HHHHHHHHHHHHHHHHHHHHHHHHHHHHHHHHHHHHHHHHHTT-----HHHHHHT-HHHHHHHHHHHHHHTTSS--

Radius of gyration: 18.48 Å; chains: 1; bounding box: 42×18×55 Å